Protein AF-A0A0L6UN71-F1 (afdb_monomer_lite)

Secondary structure (DSSP, 8-state):
-------HHHHHHHHHHHHHHHHHHHHHHHHHHHHHHHHHHHHHS-------HHHHHHHHHHHHHHHHHHHHHTTSTTPPPHHHHHHT--GGGGG-TTTTTS-HHHHH--

Foldseek 3Di:
DDDDDDDDPVVVVVVVVVVVVVVVVVVVVVVVVVVVVVVVVVVPPPPPQDDDPLLVVLVVVVLVVLVVVLVVCVVDPPRDDSLVSQQVPLPCCVVRVSCNPPHSNNVVVD

Radius of gyration: 33.36 Å; chains: 1; bounding box: 62×24×106 Å

Organism: NCBI:txid27349

pLDDT: mean 77.05, std 12.25, range [36.59, 91.62]

Sequence (110 aa):
MSPGGLTSGSTKKVKQFAEKAEVARLKAATKAAKGLVKAAETATVETRFLWTEAASLELLGFFKILKEECNKLAKNPGFVAFSKFFVQNHERNKAFPLQEKIENDTLLRQ

Structure (mmCIF, N/CA/C/O backbone):
data_AF-A0A0L6UN71-F1
#
_entry.id   AF-A0A0L6UN71-F1
#
loop_
_atom_site.group_PDB
_atom_site.id
_atom_site.type_symbol
_atom_site.label_atom_id
_atom_site.label_alt_id
_atom_site.label_comp_id
_atom_site.label_asym_id
_atom_site.label_entity_id
_atom_site.label_seq_id
_atom_site.pdbx_PDB_ins_code
_atom_site.Cartn_x
_atom_site.Cartn_y
_atom_site.Cartn_z
_atom_site.occupancy
_atom_site.B_iso_or_equiv
_atom_site.auth_seq_id
_atom_site.auth_comp_id
_atom_site.auth_asym_id
_atom_site.auth_atom_id
_atom_site.pdbx_PDB_model_num
ATOM 1 N N . MET A 1 1 ? 37.584 -7.429 -83.335 1.00 36.59 1 MET A N 1
ATOM 2 C CA . MET A 1 1 ? 37.428 -6.516 -82.182 1.00 36.59 1 MET A CA 1
ATOM 3 C C . MET A 1 1 ? 36.371 -7.108 -81.260 1.00 36.59 1 MET A C 1
ATOM 5 O O . MET A 1 1 ? 35.231 -7.225 -81.684 1.00 36.59 1 MET A O 1
ATOM 9 N N . SER A 1 2 ? 36.765 -7.566 -80.067 1.00 53.88 2 SER A N 1
ATOM 10 C CA . SER A 1 2 ? 35.839 -7.898 -78.961 1.00 53.88 2 SER A CA 1
ATOM 11 C C . SER A 1 2 ? 35.450 -6.607 -78.215 1.00 53.88 2 SER A C 1
ATOM 13 O O . SER A 1 2 ? 36.145 -5.603 -78.392 1.00 53.88 2 SER A O 1
ATOM 15 N N . PRO A 1 3 ? 34.369 -6.590 -77.409 1.00 50.16 3 PRO A N 1
ATOM 16 C CA . PRO A 1 3 ? 34.364 -7.226 -76.078 1.00 50.16 3 PRO A CA 1
ATOM 17 C C . PRO A 1 3 ? 33.075 -8.050 -75.837 1.00 50.16 3 PRO A C 1
ATOM 19 O O . PRO A 1 3 ? 31.996 -7.664 -76.257 1.00 50.16 3 PRO A O 1
ATOM 22 N N . GLY A 1 4 ? 33.077 -9.233 -75.220 1.00 43.16 4 GLY A N 1
ATOM 23 C CA . GLY A 1 4 ? 33.879 -9.675 -74.077 1.00 43.16 4 GLY A CA 1
ATOM 24 C C . GLY A 1 4 ? 33.082 -9.469 -72.782 1.00 43.16 4 GLY A C 1
ATOM 25 O O . GLY A 1 4 ? 33.280 -8.475 -72.095 1.00 43.16 4 GLY A O 1
ATOM 26 N N . GLY A 1 5 ? 32.136 -10.371 -72.491 1.00 50.16 5 GLY A N 1
ATOM 27 C CA . GLY A 1 5 ? 31.199 -10.279 -71.367 1.00 50.16 5 GLY A CA 1
ATOM 28 C C . GLY A 1 5 ? 31.864 -10.239 -69.984 1.00 50.16 5 GLY A C 1
ATOM 29 O O . GLY A 1 5 ? 32.617 -11.134 -69.614 1.00 50.16 5 GLY A O 1
ATOM 30 N N . LEU A 1 6 ? 31.517 -9.221 -69.194 1.00 53.56 6 LEU A N 1
ATOM 31 C CA . LEU A 1 6 ? 31.967 -8.997 -67.815 1.00 53.56 6 LEU A CA 1
ATOM 32 C C . LEU A 1 6 ? 30.783 -8.518 -66.953 1.00 53.56 6 LEU A C 1
ATOM 34 O O . LEU A 1 6 ? 30.723 -7.352 -66.590 1.00 53.56 6 LEU A O 1
ATOM 38 N N . THR A 1 7 ? 29.798 -9.366 -66.625 1.00 52.72 7 THR A N 1
ATOM 39 C CA . THR A 1 7 ? 28.695 -8.920 -65.726 1.00 52.72 7 THR A CA 1
ATOM 40 C C . THR A 1 7 ? 28.121 -9.962 -64.751 1.00 52.72 7 THR A C 1
ATOM 42 O O . THR A 1 7 ? 27.393 -9.590 -63.831 1.00 52.72 7 THR A O 1
ATOM 45 N N . SER A 1 8 ? 28.463 -11.253 -64.844 1.00 54.94 8 SER A N 1
ATOM 46 C CA . SER A 1 8 ? 27.809 -12.307 -64.032 1.00 54.94 8 SER A CA 1
ATOM 47 C C . SER A 1 8 ? 28.354 -12.455 -62.596 1.00 54.94 8 SER A C 1
ATOM 49 O O . SER A 1 8 ? 27.601 -12.704 -61.654 1.00 54.94 8 SER A O 1
ATOM 51 N N . GLY A 1 9 ? 29.664 -12.275 -62.385 1.00 54.16 9 GLY A N 1
ATOM 52 C CA . GLY A 1 9 ? 30.290 -12.458 -61.064 1.00 54.16 9 GLY A CA 1
ATOM 53 C C . GLY A 1 9 ? 30.042 -11.305 -60.081 1.00 54.16 9 GLY A C 1
ATOM 54 O O . GLY A 1 9 ? 29.866 -11.534 -58.884 1.00 54.16 9 GLY A O 1
ATOM 55 N N . SER A 1 10 ? 29.992 -10.068 -60.581 1.00 57.72 10 SER A N 1
ATOM 56 C CA . SER A 1 10 ? 29.812 -8.858 -59.764 1.00 57.72 10 SER A CA 1
ATOM 57 C C . SER A 1 10 ? 28.368 -8.680 -59.289 1.00 57.72 10 SER A C 1
ATOM 59 O O . SER A 1 10 ? 28.135 -8.301 -58.145 1.00 57.72 10 SER A O 1
ATOM 61 N N . THR A 1 11 ? 27.386 -9.035 -60.120 1.00 58.31 11 THR A N 1
ATOM 62 C CA . THR A 1 11 ? 25.952 -8.927 -59.794 1.00 58.31 11 THR A CA 1
ATOM 63 C C . THR A 1 11 ? 25.521 -9.892 -58.686 1.00 58.31 11 THR A C 1
ATOM 65 O O . THR A 1 11 ? 24.752 -9.510 -57.804 1.00 58.31 11 THR A O 1
ATOM 68 N N . LYS A 1 12 ? 26.070 -11.115 -58.657 1.00 67.94 12 LYS A N 1
ATOM 69 C CA . LYS A 1 12 ? 25.815 -12.100 -57.585 1.00 67.94 12 LYS A CA 1
ATOM 70 C C . LYS A 1 12 ? 26.335 -11.637 -56.222 1.00 67.94 12 LYS A C 1
ATOM 72 O O . LYS A 1 12 ? 25.642 -11.785 -55.219 1.00 67.94 12 LYS A O 1
ATOM 77 N N . LYS A 1 13 ? 27.530 -11.039 -56.187 1.00 71.81 13 LYS A N 1
ATOM 78 C CA . LYS A 1 13 ? 28.125 -10.507 -54.951 1.00 71.81 13 LYS A CA 1
ATOM 79 C C . LYS A 1 13 ? 27.323 -9.323 -54.412 1.00 71.81 13 LYS A C 1
ATOM 81 O O . LYS A 1 13 ? 27.022 -9.294 -53.225 1.00 71.81 13 LYS A O 1
ATOM 86 N N . VAL A 1 14 ? 26.916 -8.394 -55.281 1.00 73.19 14 VAL A N 1
ATOM 87 C CA . VAL A 1 14 ? 26.092 -7.235 -54.892 1.00 73.19 14 VAL A CA 1
ATOM 88 C C . VAL A 1 14 ? 24.746 -7.671 -54.302 1.00 73.19 14 VAL A C 1
ATOM 90 O O . VAL A 1 14 ? 24.362 -7.164 -53.251 1.00 73.19 14 VAL A O 1
ATOM 93 N N . LYS A 1 15 ? 24.071 -8.665 -54.899 1.00 75.25 15 LYS A N 1
ATOM 94 C CA . LYS A 1 15 ? 22.833 -9.240 -54.337 1.00 75.25 15 LYS A CA 1
ATOM 95 C C . LYS A 1 15 ? 23.035 -9.818 -52.936 1.00 75.25 15 LYS A C 1
ATOM 97 O O . LYS A 1 15 ? 22.262 -9.520 -52.033 1.00 75.25 15 LYS A O 1
ATOM 102 N N . GLN A 1 16 ? 24.109 -10.578 -52.735 1.00 81.38 16 GLN A N 1
ATOM 103 C CA . GLN A 1 16 ? 24.412 -11.181 -51.438 1.00 81.38 16 GLN A CA 1
ATOM 104 C C . GLN A 1 16 ? 24.710 -10.130 -50.353 1.00 81.38 16 GLN A C 1
ATOM 106 O O . GLN A 1 16 ? 24.349 -10.318 -49.191 1.00 81.38 16 GLN A O 1
ATOM 111 N N . PHE A 1 17 ? 25.369 -9.022 -50.707 1.00 80.56 17 PHE A N 1
ATOM 112 C CA . PHE A 1 17 ? 25.591 -7.916 -49.772 1.00 80.56 17 PHE A CA 1
ATOM 113 C C . PHE A 1 17 ? 24.292 -7.179 -49.433 1.00 80.56 17 PHE A C 1
ATOM 115 O O . PHE A 1 17 ? 24.081 -6.854 -48.266 1.00 80.56 17 PHE A O 1
ATOM 122 N N . ALA A 1 18 ? 23.408 -6.978 -50.413 1.00 79.88 18 ALA A N 1
ATOM 123 C CA . ALA A 1 18 ? 22.100 -6.366 -50.192 1.00 79.88 18 ALA A CA 1
ATOM 124 C C . ALA A 1 18 ? 21.211 -7.217 -49.267 1.00 79.88 18 ALA A C 1
ATOM 126 O O . ALA A 1 18 ? 20.642 -6.692 -48.314 1.00 79.88 18 ALA A O 1
ATOM 127 N N . GLU A 1 19 ? 21.160 -8.536 -49.470 1.00 83.25 19 GLU A N 1
ATOM 128 C CA . GLU A 1 19 ? 20.412 -9.453 -48.596 1.00 83.25 19 GLU A CA 1
ATOM 129 C C . GLU A 1 19 ? 20.951 -9.447 -47.159 1.00 83.25 19 GLU A C 1
ATOM 131 O O . GLU A 1 19 ? 20.184 -9.372 -46.199 1.00 83.25 19 GLU A O 1
ATOM 136 N N . LYS A 1 20 ? 22.279 -9.459 -46.988 1.00 85.81 20 LYS A N 1
ATOM 137 C CA . LYS A 1 20 ? 22.903 -9.366 -45.658 1.00 85.81 20 LYS A CA 1
ATOM 138 C C . LYS A 1 20 ? 22.601 -8.037 -44.968 1.00 85.81 20 LYS A C 1
ATOM 140 O O . LYS A 1 20 ? 22.378 -8.026 -43.757 1.00 85.81 20 LYS A O 1
ATOM 145 N N . ALA A 1 21 ? 22.592 -6.936 -45.718 1.00 86.19 21 ALA A N 1
ATOM 146 C CA . ALA A 1 21 ? 22.251 -5.619 -45.191 1.00 86.19 21 ALA A CA 1
ATOM 147 C C . ALA A 1 21 ? 20.787 -5.562 -44.732 1.00 86.19 21 ALA A C 1
ATOM 149 O O . ALA A 1 21 ? 20.511 -5.046 -43.648 1.00 86.19 21 ALA A O 1
ATOM 150 N N . GLU A 1 22 ? 19.869 -6.160 -45.491 1.00 83.31 22 GLU A N 1
ATOM 151 C CA . GLU A 1 22 ? 18.453 -6.196 -45.122 1.00 83.31 22 GLU A CA 1
ATOM 152 C C . GLU A 1 22 ? 18.201 -7.077 -43.893 1.00 83.31 22 GLU A C 1
ATOM 154 O O . GLU A 1 22 ? 17.531 -6.659 -42.948 1.00 83.31 22 GLU A O 1
ATOM 159 N N . VAL A 1 23 ? 18.837 -8.250 -43.823 1.00 87.81 23 VAL A N 1
ATOM 160 C CA . VAL A 1 23 ? 18.793 -9.110 -42.628 1.00 87.81 23 VAL A CA 1
ATOM 161 C C . VAL A 1 23 ? 19.337 -8.376 -41.398 1.00 87.81 23 VAL A C 1
ATOM 163 O O . VAL A 1 23 ? 18.760 -8.472 -40.310 1.00 87.81 23 VAL A O 1
ATOM 166 N N . ALA A 1 24 ? 20.422 -7.612 -41.548 1.00 88.50 24 ALA A N 1
ATOM 167 C CA . ALA A 1 24 ? 20.968 -6.804 -40.461 1.00 88.50 24 ALA A CA 1
ATOM 168 C C . ALA A 1 24 ? 19.990 -5.701 -40.021 1.00 88.50 24 ALA A C 1
ATOM 170 O O . ALA A 1 24 ? 19.806 -5.497 -38.817 1.00 88.50 24 ALA A O 1
ATOM 171 N N . ARG A 1 25 ? 19.318 -5.043 -40.973 1.00 86.62 25 ARG A N 1
ATOM 172 C CA . ARG A 1 25 ? 18.291 -4.027 -40.704 1.00 86.62 25 ARG A CA 1
ATOM 173 C C . ARG A 1 25 ? 17.098 -4.604 -39.952 1.00 86.62 25 ARG A C 1
ATOM 175 O O . ARG A 1 25 ? 16.710 -4.050 -38.925 1.00 86.62 25 ARG A O 1
ATOM 182 N N . LEU A 1 26 ? 16.559 -5.732 -40.412 1.00 88.50 26 LEU A N 1
ATOM 183 C CA . LEU A 1 26 ? 15.442 -6.415 -39.758 1.00 88.50 26 LEU A CA 1
ATOM 184 C C . LEU A 1 26 ? 15.817 -6.842 -38.338 1.00 88.50 26 LEU A C 1
ATOM 186 O O . LEU A 1 26 ? 15.075 -6.575 -37.396 1.00 88.50 26 LEU A O 1
ATOM 190 N N . LYS A 1 27 ? 17.013 -7.411 -38.148 1.00 90.50 27 LYS A N 1
ATOM 191 C CA . LYS A 1 27 ? 17.504 -7.802 -36.819 1.00 90.50 27 LYS A CA 1
ATOM 192 C C . LYS A 1 27 ? 17.655 -6.602 -35.882 1.00 90.50 27 LYS A C 1
ATOM 194 O O . LYS A 1 27 ? 17.299 -6.701 -34.705 1.00 90.50 27 LYS A O 1
ATOM 199 N N . ALA A 1 28 ? 18.161 -5.477 -36.386 1.00 88.06 28 ALA A N 1
ATOM 200 C CA . ALA A 1 28 ? 18.266 -4.241 -35.617 1.00 88.06 28 ALA A CA 1
ATOM 201 C C . ALA A 1 28 ? 16.880 -3.701 -35.232 1.00 88.06 28 ALA A C 1
ATOM 203 O O . ALA A 1 28 ? 16.657 -3.379 -34.064 1.00 88.06 28 ALA A O 1
ATOM 204 N N . ALA A 1 29 ? 15.932 -3.694 -36.173 1.00 86.12 29 ALA A N 1
ATOM 205 C CA . ALA A 1 29 ? 14.557 -3.268 -35.933 1.00 86.12 29 ALA A CA 1
ATOM 206 C C . ALA A 1 29 ? 13.848 -4.162 -34.901 1.00 86.12 29 ALA A C 1
ATOM 208 O O . ALA A 1 29 ? 13.249 -3.656 -33.954 1.00 86.12 29 ALA A O 1
ATOM 209 N N . THR A 1 30 ? 13.983 -5.489 -35.001 1.00 89.56 30 THR A N 1
ATOM 210 C CA . THR A 1 30 ? 13.425 -6.425 -34.011 1.00 89.56 30 THR A CA 1
ATOM 211 C C . THR A 1 30 ? 14.052 -6.235 -32.631 1.00 89.56 30 THR A C 1
ATOM 213 O O . THR A 1 30 ? 13.347 -6.297 -31.625 1.00 89.56 30 THR A O 1
ATOM 216 N N . LYS A 1 31 ? 15.367 -5.992 -32.550 1.00 91.62 31 LYS A N 1
ATOM 217 C CA . LYS A 1 31 ? 16.042 -5.727 -31.270 1.00 91.62 31 LYS A CA 1
ATOM 218 C C . LYS A 1 31 ? 15.547 -4.425 -30.640 1.00 91.62 31 LYS A C 1
ATOM 220 O O . LYS A 1 31 ? 15.306 -4.406 -29.437 1.00 91.62 31 LYS A O 1
ATOM 225 N N . ALA A 1 32 ? 15.368 -3.376 -31.441 1.00 86.38 32 ALA A N 1
ATOM 226 C CA . ALA A 1 32 ? 14.821 -2.105 -30.978 1.00 86.38 32 ALA A CA 1
ATOM 227 C C . ALA A 1 32 ? 13.378 -2.269 -30.473 1.00 86.38 32 ALA A C 1
ATOM 229 O O . ALA A 1 32 ? 13.080 -1.861 -29.355 1.00 86.38 32 ALA A O 1
ATOM 230 N N . ALA A 1 33 ? 12.520 -2.961 -31.229 1.00 85.06 33 ALA A N 1
ATOM 231 C CA . ALA A 1 33 ? 11.141 -3.237 -30.827 1.00 85.06 33 ALA A CA 1
ATOM 232 C C . ALA A 1 33 ? 11.067 -4.041 -29.516 1.00 85.06 33 ALA A C 1
ATOM 234 O O . ALA A 1 33 ? 10.349 -3.658 -28.597 1.00 85.06 33 ALA A O 1
ATOM 235 N N . LYS A 1 34 ? 11.872 -5.104 -29.377 1.00 87.69 34 LYS A N 1
ATOM 236 C CA . LYS A 1 34 ? 11.968 -5.870 -28.120 1.00 87.69 34 LYS A CA 1
ATOM 237 C C . LYS A 1 34 ? 12.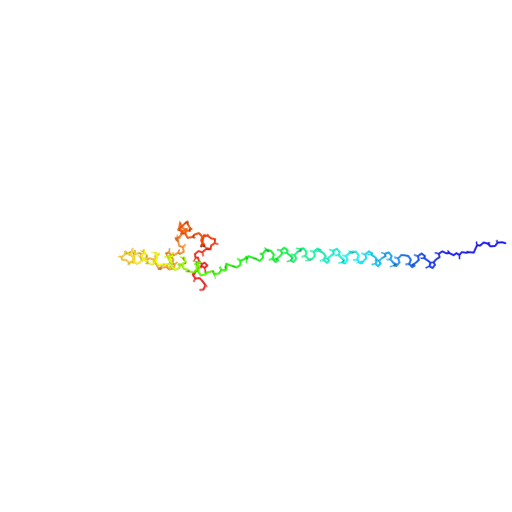493 -5.027 -26.957 1.00 87.69 34 LYS A C 1
ATOM 239 O O . LYS A 1 34 ? 12.049 -5.213 -25.831 1.00 87.69 34 LYS A O 1
ATOM 244 N N . GLY A 1 35 ? 13.427 -4.114 -27.223 1.00 86.50 35 GLY A N 1
ATOM 245 C CA . GLY A 1 35 ? 13.930 -3.169 -26.228 1.00 86.50 35 GLY A CA 1
ATOM 246 C C . GLY A 1 35 ? 12.833 -2.240 -25.709 1.00 86.50 35 GLY A C 1
ATOM 247 O O . GLY A 1 35 ? 12.720 -2.065 -24.502 1.00 86.50 35 GLY A O 1
ATOM 248 N N . LEU A 1 36 ? 11.991 -1.715 -26.603 1.00 82.62 36 LEU A N 1
ATOM 249 C CA . LEU A 1 36 ? 10.856 -0.862 -26.241 1.00 82.62 36 LEU A CA 1
ATOM 250 C C . LEU A 1 36 ? 9.783 -1.623 -25.456 1.00 82.62 36 LEU A C 1
ATOM 252 O O . LEU A 1 36 ? 9.303 -1.108 -24.454 1.00 82.62 36 LEU A O 1
ATOM 256 N N . VAL A 1 37 ? 9.457 -2.858 -25.857 1.00 79.50 37 VAL A N 1
ATOM 257 C CA . VAL A 1 37 ? 8.508 -3.711 -25.117 1.00 79.50 37 VAL A CA 1
ATOM 258 C C . VAL A 1 37 ? 9.036 -4.017 -23.720 1.00 79.50 37 VAL A C 1
ATOM 260 O O . VAL A 1 37 ? 8.327 -3.801 -22.749 1.00 79.50 37 VAL A O 1
ATOM 263 N N . LYS A 1 38 ? 10.307 -4.412 -23.590 1.00 77.31 38 LYS A N 1
ATOM 264 C CA . LYS A 1 38 ? 10.911 -4.679 -22.281 1.00 77.31 38 LYS A CA 1
ATOM 265 C C . LYS A 1 38 ? 10.978 -3.425 -21.403 1.00 77.31 38 LYS A C 1
ATOM 267 O O . LYS A 1 38 ? 10.757 -3.522 -20.204 1.00 77.31 38 LYS A O 1
ATOM 272 N N . ALA A 1 39 ? 11.278 -2.263 -21.989 1.00 74.31 39 ALA A N 1
ATOM 273 C CA . ALA A 1 39 ? 11.286 -0.988 -21.275 1.00 74.31 39 ALA A CA 1
ATOM 274 C C . 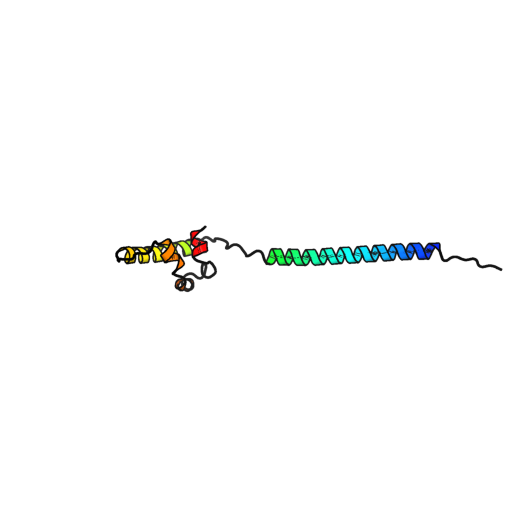ALA A 1 39 ? 9.879 -0.615 -20.781 1.00 74.31 39 ALA A C 1
ATOM 276 O O . ALA A 1 39 ? 9.725 -0.206 -19.630 1.00 74.31 39 ALA A O 1
ATOM 277 N N . ALA A 1 40 ? 8.861 -0.819 -21.622 1.00 72.81 40 ALA A N 1
ATOM 278 C CA . ALA A 1 40 ? 7.462 -0.648 -21.253 1.00 72.81 40 ALA A CA 1
ATOM 279 C C . ALA A 1 40 ? 7.058 -1.633 -20.147 1.00 72.81 40 ALA A C 1
ATOM 281 O O . ALA A 1 40 ? 6.521 -1.206 -19.136 1.00 72.81 40 ALA A O 1
ATOM 282 N N . GLU A 1 41 ? 7.399 -2.917 -20.260 1.00 69.06 41 GLU A N 1
ATOM 283 C CA . GLU A 1 41 ? 7.150 -3.930 -19.224 1.00 69.06 41 GLU A CA 1
ATOM 284 C C . GLU A 1 41 ? 7.815 -3.559 -17.892 1.00 69.06 41 GLU A C 1
ATOM 286 O O . GLU A 1 41 ? 7.161 -3.616 -16.856 1.00 69.06 41 GLU A O 1
ATOM 291 N N . THR A 1 42 ? 9.071 -3.095 -17.895 1.00 63.88 42 THR A N 1
ATOM 292 C CA . THR A 1 42 ? 9.731 -2.608 -16.669 1.00 63.88 42 THR A CA 1
ATOM 293 C C . THR A 1 42 ? 9.103 -1.337 -16.108 1.00 63.88 42 THR A C 1
ATOM 295 O O . THR A 1 42 ? 9.117 -1.154 -14.896 1.00 63.88 42 THR A O 1
ATOM 298 N N . ALA A 1 43 ? 8.533 -0.479 -16.957 1.00 60.84 43 ALA A N 1
ATOM 299 C CA . ALA A 1 43 ? 7.772 0.690 -16.521 1.00 60.84 43 ALA A CA 1
ATOM 300 C C . ALA A 1 43 ? 6.360 0.322 -16.021 1.00 60.84 43 ALA A C 1
ATOM 302 O O . ALA A 1 43 ? 5.757 1.100 -15.290 1.00 60.84 43 ALA A O 1
ATOM 303 N N . THR A 1 44 ? 5.852 -0.859 -16.395 1.00 56.41 44 THR A N 1
ATOM 304 C CA . THR A 1 44 ? 4.533 -1.387 -16.000 1.00 56.41 44 THR A CA 1
ATOM 305 C C . THR A 1 44 ? 4.622 -2.339 -14.805 1.00 56.41 44 THR A C 1
ATOM 307 O O . THR A 1 44 ? 3.595 -2.801 -14.318 1.00 56.41 44 THR A O 1
ATOM 310 N N . VAL A 1 45 ? 5.824 -2.640 -14.293 1.00 56.19 45 VAL A N 1
ATOM 311 C CA . VAL A 1 45 ? 5.952 -3.262 -12.971 1.00 56.19 45 VAL A CA 1
ATOM 312 C C . VAL A 1 45 ? 5.369 -2.268 -11.980 1.00 56.19 45 VAL A C 1
ATOM 314 O O . VAL A 1 45 ? 5.997 -1.249 -11.693 1.00 56.19 45 VAL A O 1
ATOM 317 N N . GLU A 1 46 ? 4.155 -2.563 -11.506 1.00 55.28 46 GLU A N 1
ATOM 318 C CA . GLU A 1 46 ? 3.498 -1.859 -10.413 1.00 55.28 46 GLU A CA 1
ATOM 319 C C . GLU A 1 46 ? 4.553 -1.583 -9.353 1.00 55.28 46 GLU A C 1
ATOM 321 O O . GLU A 1 46 ? 5.156 -2.502 -8.785 1.00 55.28 46 GLU A O 1
ATOM 326 N N . THR A 1 47 ? 4.857 -0.301 -9.177 1.00 59.09 47 THR A N 1
ATOM 327 C CA . THR A 1 47 ? 5.816 0.164 -8.190 1.00 59.09 47 THR A CA 1
ATOM 328 C C . THR A 1 47 ? 5.331 -0.348 -6.849 1.00 59.09 47 THR A C 1
ATOM 330 O O . THR A 1 47 ? 4.384 0.199 -6.283 1.00 59.09 47 THR A O 1
ATOM 333 N N . ARG A 1 48 ? 5.937 -1.443 -6.375 1.00 64.88 48 ARG A N 1
ATOM 334 C CA . ARG A 1 48 ? 5.670 -1.989 -5.047 1.00 64.88 48 ARG A CA 1
ATOM 335 C C . ARG A 1 48 ? 5.764 -0.830 -4.073 1.00 64.88 48 ARG A C 1
ATOM 337 O O . ARG A 1 48 ? 6.731 -0.068 -4.131 1.00 64.88 48 ARG A O 1
ATOM 344 N N . PHE A 1 49 ? 4.750 -0.684 -3.228 1.00 71.38 49 PHE A N 1
ATOM 345 C CA . PHE A 1 49 ? 4.730 0.389 -2.252 1.00 71.38 49 PHE A CA 1
ATOM 346 C C . PHE A 1 49 ? 6.004 0.311 -1.407 1.00 71.38 49 PHE A C 1
ATOM 348 O O . PHE A 1 49 ? 6.280 -0.708 -0.771 1.00 71.38 49 PHE A O 1
ATOM 355 N N . LEU A 1 50 ? 6.818 1.363 -1.460 1.00 77.88 50 LEU A N 1
ATOM 356 C CA . LEU A 1 50 ? 8.042 1.425 -0.682 1.00 77.88 50 LEU A CA 1
ATOM 357 C C . LEU A 1 50 ? 7.679 1.904 0.721 1.00 77.88 50 LEU A C 1
ATOM 359 O O . LEU A 1 50 ? 7.317 3.066 0.905 1.00 77.88 50 LEU A O 1
ATOM 363 N N . TRP A 1 51 ? 7.795 1.013 1.704 1.00 81.25 51 TRP A N 1
ATOM 364 C CA . TRP A 1 51 ? 7.598 1.357 3.108 1.00 81.25 51 TRP A CA 1
ATOM 365 C C . TRP A 1 51 ? 8.677 2.332 3.571 1.00 81.25 51 TRP A C 1
ATOM 367 O O . TRP A 1 51 ? 9.813 1.955 3.854 1.00 81.25 51 TRP A O 1
ATOM 377 N N . THR A 1 52 ? 8.310 3.607 3.639 1.00 85.88 52 THR A N 1
ATOM 378 C CA . THR A 1 52 ? 9.097 4.623 4.334 1.00 85.88 52 THR A CA 1
ATOM 379 C C . THR A 1 52 ? 8.758 4.597 5.820 1.00 85.88 52 THR A C 1
ATOM 381 O O . THR A 1 52 ? 7.677 4.161 6.217 1.00 85.88 52 THR A O 1
ATOM 384 N N . GLU A 1 53 ? 9.660 5.100 6.661 1.00 85.69 53 GLU A N 1
ATOM 385 C CA . GLU A 1 53 ? 9.391 5.252 8.095 1.00 85.69 53 GLU A CA 1
ATOM 386 C C . GLU A 1 53 ? 8.115 6.071 8.347 1.00 85.69 53 GLU A C 1
ATOM 388 O O . GLU A 1 53 ? 7.274 5.680 9.153 1.00 85.69 53 GLU A O 1
ATOM 393 N N . ALA A 1 54 ? 7.924 7.153 7.585 1.00 86.00 54 ALA A N 1
ATOM 394 C CA . ALA A 1 54 ? 6.723 7.977 7.645 1.00 86.00 54 ALA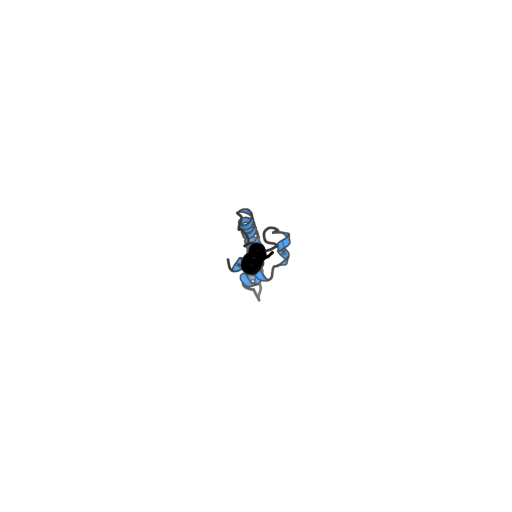 A CA 1
ATOM 395 C C . ALA A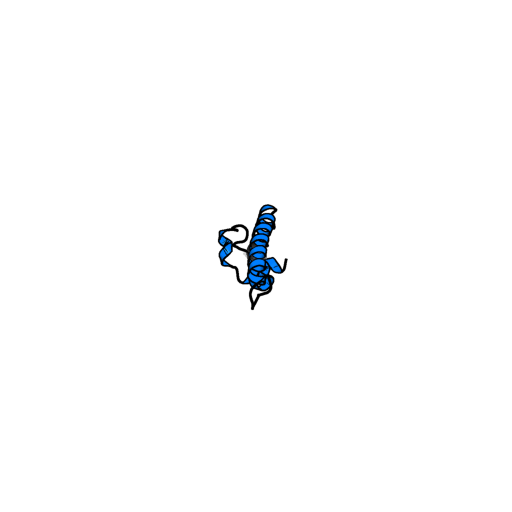 1 54 ? 5.452 7.176 7.318 1.00 86.00 54 ALA A C 1
ATOM 397 O O . ALA A 1 54 ? 4.487 7.243 8.074 1.00 86.00 54 ALA A O 1
ATOM 398 N N . ALA A 1 55 ? 5.465 6.366 6.253 1.00 83.94 55 ALA A N 1
ATOM 399 C CA . ALA A 1 55 ? 4.326 5.522 5.893 1.00 83.94 55 ALA A CA 1
ATOM 400 C C . ALA A 1 55 ? 4.011 4.479 6.979 1.00 83.94 55 ALA A C 1
ATOM 402 O O . ALA A 1 55 ? 2.845 4.250 7.299 1.00 83.94 55 ALA A O 1
ATOM 403 N N . SER A 1 56 ? 5.039 3.889 7.591 1.00 86.81 56 SER A N 1
ATOM 404 C CA . SER A 1 56 ? 4.880 2.935 8.696 1.00 86.81 56 SER A CA 1
ATOM 405 C C . SER A 1 56 ? 4.309 3.590 9.960 1.00 86.81 56 SER A C 1
ATOM 407 O O . SER A 1 56 ? 3.447 3.012 10.625 1.00 86.81 56 SER A O 1
ATOM 409 N N . LEU A 1 57 ? 4.751 4.805 10.299 1.00 90.12 57 LEU A N 1
ATOM 410 C CA . LEU A 1 57 ? 4.214 5.573 11.430 1.00 90.12 57 LEU A CA 1
ATOM 411 C C . LEU A 1 57 ? 2.762 5.985 11.193 1.00 90.12 57 LEU A C 1
ATOM 413 O O . LEU A 1 57 ? 1.928 5.898 12.099 1.00 90.12 57 LEU A O 1
ATOM 417 N N . GLU A 1 58 ? 2.454 6.388 9.966 1.00 88.56 58 GLU A N 1
ATOM 418 C CA . GLU A 1 58 ? 1.101 6.707 9.546 1.00 88.56 58 GLU A CA 1
ATOM 419 C C . GLU A 1 58 ? 0.192 5.471 9.658 1.00 88.56 58 GLU A C 1
ATOM 421 O O . GLU A 1 58 ? -0.929 5.569 10.165 1.00 88.56 58 GLU A O 1
ATOM 426 N N . LEU A 1 59 ? 0.691 4.287 9.272 1.00 87.88 59 LEU A N 1
ATOM 427 C CA . LEU A 1 59 ? -0.049 3.024 9.381 1.00 87.88 59 LEU A CA 1
ATOM 428 C C . LEU A 1 59 ? -0.334 2.684 10.839 1.00 87.88 59 LEU A C 1
ATOM 430 O O . LEU A 1 59 ? -1.452 2.302 11.191 1.00 87.88 59 LEU A O 1
ATOM 434 N N . LEU A 1 60 ? 0.659 2.866 11.708 1.00 89.06 60 LEU A N 1
ATOM 435 C CA . LEU A 1 60 ? 0.499 2.647 13.139 1.00 89.06 60 LEU A CA 1
ATOM 436 C C . LEU A 1 60 ? -0.572 3.571 13.736 1.00 89.06 60 LEU A C 1
ATOM 438 O O . LEU A 1 60 ? -1.373 3.125 14.563 1.00 89.06 60 LEU A O 1
ATOM 442 N N . GLY A 1 61 ? -0.597 4.842 13.328 1.00 87.62 61 GLY A N 1
ATOM 443 C CA . GLY A 1 61 ? -1.630 5.798 13.728 1.00 87.62 61 GLY A CA 1
ATOM 444 C C . GLY A 1 61 ? -3.021 5.347 13.287 1.00 87.62 61 GLY A C 1
ATOM 445 O O . GLY A 1 61 ? -3.939 5.271 14.108 1.00 87.62 61 GLY A O 1
ATOM 446 N N . PHE A 1 62 ? -3.154 4.958 12.021 1.00 86.25 62 PHE A N 1
ATOM 447 C CA . PHE A 1 62 ? -4.410 4.470 11.461 1.00 86.25 62 PHE A CA 1
ATOM 448 C C . PHE A 1 62 ? -4.936 3.224 12.191 1.00 86.25 62 PHE A C 1
ATOM 450 O O . PHE A 1 62 ? -6.085 3.197 12.645 1.00 86.25 62 PHE A O 1
ATOM 457 N N . PHE A 1 63 ? -4.072 2.225 12.401 1.00 87.56 63 PHE A N 1
ATOM 458 C CA . PHE A 1 63 ? -4.412 1.001 13.129 1.00 87.56 63 PHE A CA 1
ATOM 459 C C . PHE A 1 63 ? -4.860 1.274 14.564 1.00 87.56 63 PHE A C 1
ATOM 461 O O . PHE A 1 63 ? -5.825 0.662 15.027 1.00 87.56 63 PHE A O 1
ATOM 468 N N . LYS A 1 64 ? -4.181 2.178 15.280 1.00 89.81 64 LYS A N 1
ATOM 469 C CA . LYS A 1 64 ? -4.539 2.522 16.665 1.00 89.81 64 LYS A CA 1
ATOM 470 C C . LYS A 1 64 ? -5.950 3.087 16.747 1.00 89.81 64 LYS A C 1
ATOM 472 O O . LYS A 1 64 ? -6.748 2.593 17.541 1.00 89.81 64 LYS A O 1
ATOM 477 N N . ILE A 1 65 ? -6.274 4.051 15.890 1.00 88.69 65 ILE A N 1
ATOM 478 C CA . ILE A 1 65 ? -7.591 4.691 15.895 1.00 88.69 65 ILE A CA 1
ATOM 479 C C . ILE A 1 65 ? -8.691 3.671 15.575 1.00 88.69 65 ILE A C 1
ATOM 481 O O . ILE A 1 65 ? -9.683 3.580 16.301 1.00 88.69 65 ILE A O 1
ATOM 485 N N . LEU A 1 66 ? -8.507 2.855 14.532 1.00 88.12 66 LEU A N 1
ATOM 486 C CA . LEU A 1 66 ? -9.494 1.833 14.177 1.00 88.12 66 LEU A CA 1
ATOM 487 C C . LEU A 1 66 ? -9.647 0.775 15.268 1.00 88.12 66 LEU A C 1
ATOM 489 O O . LEU A 1 66 ? -10.754 0.297 15.513 1.00 88.12 66 LEU A O 1
ATOM 493 N N . LYS A 1 67 ? -8.561 0.412 15.954 1.00 88.69 67 LYS A N 1
ATOM 494 C CA . LYS A 1 67 ? -8.614 -0.548 17.057 1.00 88.69 67 LYS A CA 1
ATOM 495 C C . LYS A 1 67 ? -9.377 0.015 18.251 1.00 88.69 67 LYS A C 1
ATOM 497 O O . LYS A 1 67 ? -10.170 -0.705 18.851 1.00 88.69 67 LYS A O 1
ATOM 502 N N . GLU A 1 68 ? -9.185 1.288 18.583 1.00 90.12 68 GLU A N 1
ATOM 503 C CA . GLU A 1 68 ? -9.952 1.949 19.641 1.00 90.12 68 GLU A CA 1
ATOM 504 C C . GLU A 1 68 ? -11.450 2.004 19.324 1.00 90.12 68 GLU A C 1
ATOM 506 O O . GLU A 1 68 ? -12.277 1.727 20.195 1.00 90.12 68 GLU A O 1
ATOM 511 N N . GLU A 1 69 ? -11.815 2.312 18.081 1.00 88.06 69 GLU A N 1
ATOM 512 C CA . GLU A 1 69 ? -13.211 2.320 17.629 1.00 88.06 69 GLU A CA 1
ATOM 513 C C . GLU A 1 69 ? -13.824 0.925 17.644 1.00 88.06 69 GLU A C 1
ATOM 515 O O . GLU A 1 69 ? -14.906 0.723 18.200 1.00 88.06 69 GLU A O 1
ATOM 520 N N . CYS A 1 70 ? -13.096 -0.056 17.118 1.00 87.75 70 CYS A N 1
ATOM 521 C CA . CYS A 1 70 ? -13.502 -1.451 17.138 1.00 87.75 70 CYS A CA 1
ATOM 522 C C . CYS A 1 70 ? -13.712 -1.943 18.580 1.00 87.75 70 CYS A C 1
ATOM 524 O O . CYS A 1 70 ? -14.737 -2.548 18.877 1.00 87.75 70 CYS A O 1
ATOM 526 N N . ASN A 1 71 ? -12.821 -1.595 19.514 1.00 87.81 71 ASN A N 1
ATOM 527 C CA . ASN A 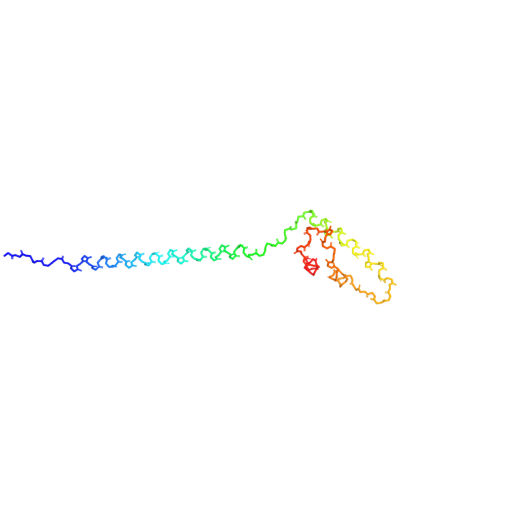1 71 ? -12.958 -1.947 20.931 1.00 87.81 71 ASN A CA 1
ATOM 528 C C . ASN A 1 71 ? -14.179 -1.299 21.603 1.00 87.81 71 ASN A C 1
ATOM 530 O O . ASN A 1 71 ? -14.782 -1.902 22.493 1.00 87.81 71 ASN A O 1
ATOM 534 N N . LYS A 1 72 ? -14.561 -0.079 21.203 1.00 86.94 72 LYS A N 1
ATOM 535 C CA . LYS A 1 72 ? -15.806 0.551 21.680 1.00 86.94 72 LYS A CA 1
ATOM 536 C C . LYS A 1 72 ? -17.027 -0.224 21.181 1.00 86.94 72 LYS A C 1
ATOM 538 O O . LYS A 1 72 ? -17.946 -0.468 21.958 1.00 86.94 72 LYS A O 1
ATOM 543 N N . LEU A 1 73 ? -17.000 -0.658 19.920 1.00 84.38 73 LEU A N 1
ATOM 544 C CA . LEU A 1 73 ? -18.067 -1.438 19.286 1.00 84.38 73 LEU A CA 1
ATOM 545 C C . LEU A 1 73 ? -18.107 -2.904 19.741 1.00 84.38 73 LEU A C 1
ATOM 547 O O . LEU A 1 73 ? -19.165 -3.522 19.677 1.00 84.38 73 LEU A O 1
ATOM 551 N N . ALA A 1 74 ? -17.004 -3.448 20.261 1.00 82.50 74 ALA A N 1
ATOM 552 C CA . ALA A 1 74 ? -16.926 -4.804 20.817 1.00 82.50 74 ALA A CA 1
ATOM 553 C C . ALA A 1 74 ? -17.862 -5.049 22.001 1.00 82.50 74 ALA A C 1
ATOM 555 O O . ALA A 1 74 ? -18.151 -6.193 22.339 1.00 82.50 74 ALA A O 1
ATOM 556 N N . LYS A 1 75 ? -18.363 -3.977 22.614 1.00 80.69 75 LYS A N 1
ATOM 557 C CA . LYS A 1 75 ? -19.343 -4.043 23.698 1.00 80.69 75 LYS A CA 1
ATOM 558 C C . LYS A 1 75 ? -20.780 -4.239 23.195 1.00 80.69 75 LYS A C 1
ATOM 560 O O . LYS A 1 75 ? -21.661 -4.494 24.011 1.00 80.69 75 LYS A O 1
ATOM 565 N N . ASN A 1 76 ? -21.019 -4.130 21.886 1.00 82.56 76 ASN A N 1
ATOM 566 C CA . ASN A 1 76 ? -22.348 -4.230 21.292 1.00 82.56 76 ASN A CA 1
ATOM 567 C C . ASN A 1 76 ? -22.641 -5.657 20.787 1.00 82.56 76 ASN A C 1
ATOM 569 O O . ASN A 1 76 ? -21.748 -6.321 20.249 1.00 82.56 76 ASN A O 1
ATOM 573 N N . PRO A 1 77 ? -23.899 -6.128 20.884 1.00 78.31 77 PRO A N 1
ATOM 574 C CA . PRO A 1 77 ? -24.328 -7.357 20.222 1.00 78.31 77 PRO A CA 1
ATOM 575 C C . PRO A 1 77 ? -24.111 -7.259 18.705 1.00 78.31 77 PRO A C 1
ATOM 577 O O . PRO A 1 77 ? -24.408 -6.230 18.102 1.00 78.31 77 PRO A O 1
ATOM 580 N N . GLY A 1 78 ? -23.606 -8.327 18.080 1.00 78.31 78 GLY A N 1
ATOM 581 C CA . GLY A 1 78 ? -23.294 -8.337 16.643 1.00 78.31 78 GLY A CA 1
ATOM 582 C C . GLY A 1 78 ? -21.902 -7.804 16.286 1.00 78.31 78 GLY A C 1
ATOM 583 O O . GLY A 1 78 ? -21.671 -7.430 15.137 1.00 78.31 78 GLY A O 1
ATOM 584 N N . PHE A 1 79 ? -20.976 -7.771 17.253 1.00 78.12 79 PHE A N 1
ATOM 585 C CA . PHE A 1 79 ? -19.591 -7.366 17.027 1.00 78.12 79 PHE A CA 1
ATOM 586 C C . PHE A 1 79 ? -18.940 -8.108 15.853 1.00 78.12 79 PHE A C 1
ATOM 588 O O . PHE A 1 79 ? -19.030 -9.329 15.713 1.00 78.12 79 PHE A O 1
ATOM 595 N N . VAL A 1 80 ? -18.233 -7.339 15.031 1.00 82.06 80 VAL A N 1
ATOM 596 C CA . VAL A 1 80 ? -17.502 -7.818 13.866 1.00 82.06 80 VAL A CA 1
ATOM 597 C C . VAL A 1 80 ? -16.015 -7.860 14.201 1.00 82.06 80 VAL A C 1
ATOM 599 O O . VAL A 1 80 ? -15.475 -6.898 14.739 1.00 82.06 80 VAL A O 1
ATOM 602 N N . ALA A 1 81 ? -15.341 -8.959 13.854 1.00 87.25 81 ALA A N 1
ATOM 603 C CA . ALA A 1 81 ? -13.900 -9.094 14.049 1.00 87.25 81 ALA A CA 1
ATOM 604 C C . ALA A 1 81 ? -13.127 -7.913 13.434 1.00 87.25 81 ALA A C 1
ATOM 60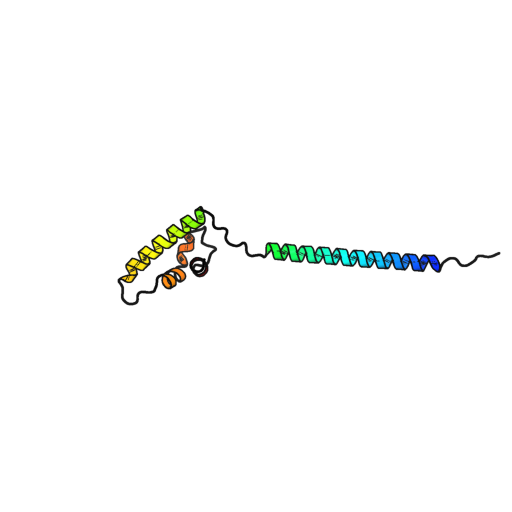6 O O . ALA A 1 81 ? -13.471 -7.428 12.354 1.00 87.25 81 ALA A O 1
ATOM 607 N N . PHE A 1 82 ? -12.047 -7.496 14.101 1.00 85.50 82 PHE A N 1
ATOM 608 C CA . PHE A 1 82 ? -11.263 -6.319 13.717 1.00 85.50 82 PHE A CA 1
ATOM 609 C C . PHE A 1 82 ? -10.815 -6.332 12.250 1.00 85.50 82 PHE A C 1
ATOM 611 O O . PHE A 1 82 ? -10.903 -5.308 11.590 1.00 85.50 82 PHE A O 1
ATOM 618 N N . SER A 1 83 ? -10.397 -7.480 11.711 1.00 85.25 83 SER A N 1
ATOM 619 C CA . SER A 1 83 ? -9.993 -7.604 10.303 1.00 85.25 83 SER A CA 1
ATOM 620 C C . SER A 1 83 ? -11.110 -7.195 9.340 1.00 85.25 83 SER A C 1
ATOM 622 O O . SER A 1 83 ? -10.896 -6.398 8.432 1.00 85.25 83 SER A O 1
ATOM 624 N N . LYS A 1 84 ? -12.331 -7.679 9.578 1.00 86.69 84 LYS A N 1
ATOM 625 C CA . LYS A 1 84 ? -13.501 -7.326 8.769 1.00 86.69 84 LYS A CA 1
ATOM 626 C C . LYS A 1 84 ? -13.917 -5.868 8.989 1.00 86.69 84 LYS A C 1
ATOM 628 O O . LYS A 1 84 ? -14.274 -5.202 8.024 1.00 86.69 84 LYS A O 1
ATOM 633 N N . PHE A 1 85 ? -13.807 -5.358 10.217 1.00 86.06 85 PHE A N 1
ATOM 634 C CA . PHE A 1 85 ? -14.026 -3.939 10.518 1.00 86.06 85 PHE A CA 1
ATOM 635 C C . PHE A 1 85 ? -13.025 -3.025 9.787 1.00 86.06 85 PHE A C 1
ATOM 637 O O . PHE A 1 85 ? -13.415 -1.996 9.247 1.00 86.06 85 PHE A O 1
ATOM 644 N N . PHE A 1 86 ? -11.750 -3.417 9.730 1.00 86.06 86 PHE A N 1
ATOM 645 C CA . PHE A 1 86 ? -10.669 -2.670 9.088 1.00 86.06 86 PHE A CA 1
ATOM 646 C C . PHE A 1 86 ? -10.846 -2.601 7.565 1.00 86.06 86 PHE A C 1
ATOM 648 O O . PHE A 1 86 ? -10.765 -1.520 6.984 1.00 86.06 86 PHE A O 1
ATOM 655 N N . VAL A 1 87 ? -11.164 -3.728 6.916 1.00 84.81 87 VAL A N 1
ATOM 656 C CA . VAL A 1 87 ? -11.399 -3.761 5.460 1.00 84.81 87 VAL A CA 1
ATOM 657 C C . VAL A 1 87 ? -12.582 -2.880 5.067 1.00 84.81 87 VAL A C 1
ATOM 659 O O . VAL A 1 87 ? -12.485 -2.167 4.085 1.00 84.81 87 VAL A O 1
ATOM 662 N N . GLN A 1 88 ? -13.663 -2.862 5.850 1.00 83.75 88 GLN A N 1
ATOM 663 C CA . GLN A 1 88 ? -14.867 -2.081 5.534 1.00 83.75 88 GLN A CA 1
ATOM 664 C C . GLN A 1 88 ? -14.686 -0.557 5.670 1.00 83.75 88 GLN A C 1
ATOM 666 O O . GLN A 1 88 ? -15.548 0.202 5.228 1.00 83.75 88 GLN A O 1
ATOM 671 N N . ASN A 1 89 ? -13.593 -0.089 6.279 1.00 77.56 89 ASN A N 1
ATOM 672 C CA . ASN A 1 89 ? -13.397 1.314 6.641 1.00 77.56 89 ASN A CA 1
ATOM 673 C C . ASN A 1 89 ? -12.487 2.048 5.633 1.00 77.56 89 ASN A C 1
ATOM 675 O O . ASN A 1 89 ? -11.355 2.421 5.942 1.00 77.56 89 ASN A O 1
ATOM 679 N N . HIS A 1 90 ? -12.989 2.237 4.406 1.00 68.19 90 HIS A N 1
ATOM 680 C CA . HIS A 1 90 ? -12.262 2.878 3.292 1.00 68.19 90 HIS A CA 1
ATOM 681 C C . HIS A 1 90 ? -12.264 4.420 3.337 1.00 68.19 90 HIS A C 1
ATOM 683 O O . HIS A 1 90 ? -11.430 5.077 2.720 1.00 68.19 90 HIS A O 1
ATOM 689 N N . GLU A 1 91 ? -13.197 5.020 4.082 1.00 65.06 91 GLU A N 1
ATOM 690 C CA . GLU A 1 91 ? -13.457 6.472 4.095 1.00 65.06 91 GLU A CA 1
ATOM 691 C C . GLU A 1 91 ? -12.321 7.302 4.728 1.00 65.06 91 GLU A C 1
ATOM 693 O O . GLU A 1 91 ? -12.242 8.517 4.534 1.00 65.06 91 GLU A O 1
ATOM 698 N N . ARG A 1 92 ? -11.412 6.668 5.483 1.00 64.12 92 ARG A N 1
ATOM 699 C CA . ARG A 1 92 ? -10.343 7.362 6.226 1.00 64.12 92 ARG A CA 1
ATOM 700 C C . ARG A 1 92 ? -9.045 7.568 5.462 1.00 64.12 92 ARG A C 1
ATOM 702 O O . ARG A 1 92 ? -8.160 8.241 5.988 1.00 64.12 92 ARG A O 1
ATOM 709 N N . ASN A 1 93 ? -8.975 7.122 4.210 1.00 60.28 93 ASN A N 1
ATOM 710 C CA . ASN A 1 93 ? -7.826 7.359 3.333 1.00 60.28 93 ASN A CA 1
ATOM 711 C C . ASN A 1 93 ? -7.470 8.854 3.197 1.00 60.28 93 ASN A C 1
ATOM 713 O O . ASN A 1 93 ? -6.307 9.192 3.016 1.00 60.28 93 ASN A O 1
ATOM 717 N N . LYS A 1 94 ? -8.430 9.771 3.397 1.00 63.28 94 LYS A N 1
ATOM 718 C CA . LYS A 1 94 ? -8.184 11.228 3.371 1.00 63.28 94 LYS A CA 1
ATOM 719 C C . LYS A 1 94 ? -7.329 11.751 4.531 1.00 63.28 94 LYS A C 1
ATOM 721 O O . LYS A 1 94 ? -6.684 12.783 4.383 1.00 63.28 94 LYS A O 1
ATOM 726 N N . ALA A 1 95 ? -7.354 11.085 5.688 1.00 72.00 95 ALA A N 1
ATOM 727 C CA . ALA A 1 95 ? -6.535 11.456 6.846 1.00 72.00 95 ALA A CA 1
ATOM 728 C C . ALA A 1 95 ? -5.130 10.833 6.789 1.00 72.00 95 ALA A C 1
ATOM 730 O O . ALA A 1 95 ? -4.253 11.237 7.551 1.00 72.00 95 ALA A O 1
ATOM 731 N N . PHE A 1 96 ? -4.936 9.868 5.886 1.00 77.25 96 PHE A N 1
ATOM 732 C CA . PHE A 1 96 ? -3.719 9.084 5.739 1.00 77.25 96 PHE A CA 1
ATOM 733 C C . PHE A 1 96 ? -3.282 9.059 4.262 1.00 77.25 96 PHE A C 1
ATOM 735 O O . PHE A 1 96 ? -3.429 8.042 3.574 1.00 77.25 96 PHE A O 1
ATOM 742 N N . PRO A 1 97 ? -2.775 10.194 3.738 1.00 76.06 97 PRO A N 1
ATOM 743 C CA . PRO A 1 97 ? -2.456 10.348 2.321 1.00 76.06 97 PRO A CA 1
ATOM 744 C C . PRO A 1 97 ? -1.346 9.404 1.837 1.00 76.06 97 PRO A C 1
ATOM 746 O O . PRO A 1 97 ? -1.294 9.094 0.646 1.00 76.06 97 PRO A O 1
ATOM 749 N N . LEU A 1 98 ? -0.472 8.909 2.723 1.00 80.12 98 LEU A N 1
ATOM 750 C CA . LEU A 1 98 ? 0.554 7.931 2.343 1.00 80.12 98 LEU A CA 1
ATOM 751 C C . LEU A 1 98 ? -0.029 6.523 2.156 1.00 80.12 98 LEU A C 1
ATOM 753 O O . LEU A 1 98 ? 0.607 5.686 1.518 1.00 80.12 98 LEU A O 1
ATOM 757 N N . GLN A 1 99 ? -1.236 6.274 2.669 1.00 75.31 99 GLN A N 1
ATOM 758 C CA . GLN A 1 99 ? -1.964 5.009 2.537 1.00 75.31 99 GLN A CA 1
ATOM 759 C C . GLN A 1 99 ? -3.106 5.061 1.522 1.00 75.31 99 GLN A C 1
ATOM 761 O O . GLN A 1 99 ? -3.629 4.010 1.175 1.00 75.31 99 GLN A O 1
ATOM 766 N N . GLU A 1 100 ? -3.475 6.236 0.998 1.00 74.44 100 GLU A N 1
ATOM 767 C CA . GLU A 1 100 ? -4.626 6.409 0.093 1.00 74.44 100 GLU A CA 1
ATOM 768 C C . GLU A 1 100 ? -4.605 5.458 -1.115 1.00 74.44 100 GLU A C 1
ATOM 770 O O . GLU A 1 100 ? -5.653 5.011 -1.582 1.00 74.44 100 GLU A O 1
ATOM 775 N N . LYS A 1 101 ? -3.405 5.132 -1.603 1.00 74.12 101 LYS A N 1
ATOM 776 C CA . LYS A 1 101 ? -3.186 4.271 -2.772 1.00 74.12 101 LYS A CA 1
ATOM 777 C C . LYS A 1 101 ? -3.067 2.781 -2.435 1.00 74.12 101 LYS A C 1
ATOM 779 O O . LYS A 1 101 ? -2.844 1.989 -3.347 1.00 74.12 101 LYS A O 1
ATOM 784 N N . ILE A 1 102 ? -3.160 2.401 -1.160 1.00 76.88 102 ILE A N 1
ATOM 785 C CA . ILE A 1 102 ? -3.063 1.011 -0.704 1.00 76.88 102 ILE A CA 1
ATOM 786 C C . ILE A 1 102 ? -4.437 0.553 -0.227 1.00 76.88 102 ILE A C 1
ATOM 788 O O . ILE A 1 102 ? -5.075 1.188 0.608 1.00 76.88 102 ILE A O 1
ATOM 792 N N . GLU A 1 103 ? -4.890 -0.587 -0.733 1.00 81.75 103 GLU A N 1
ATOM 793 C CA . GLU A 1 103 ? -6.124 -1.200 -0.252 1.00 81.75 103 GLU A CA 1
ATOM 794 C C . GLU A 1 103 ? -5.948 -1.779 1.160 1.00 81.75 103 GLU A C 1
ATOM 796 O O . GLU A 1 103 ? -4.946 -2.429 1.465 1.00 81.75 103 GLU A O 1
ATOM 801 N N . ASN A 1 104 ? -6.962 -1.619 2.016 1.00 81.38 104 ASN A N 1
ATOM 802 C CA . ASN A 1 104 ? -6.934 -2.121 3.395 1.00 81.38 104 ASN A CA 1
ATOM 803 C C . ASN A 1 104 ? -6.720 -3.643 3.483 1.00 81.38 104 ASN A C 1
ATOM 805 O O . ASN A 1 104 ? -6.073 -4.112 4.417 1.00 81.38 104 ASN A O 1
ATOM 809 N N . ASP A 1 105 ? -7.227 -4.424 2.521 1.00 80.62 105 ASP A N 1
ATOM 810 C CA . ASP A 1 105 ? -6.976 -5.874 2.483 1.00 80.62 105 ASP A CA 1
ATOM 811 C C . ASP A 1 105 ? -5.486 -6.175 2.258 1.00 80.62 105 ASP A C 1
ATOM 813 O O . ASP A 1 105 ? -4.923 -7.060 2.899 1.00 80.62 105 ASP A O 1
ATOM 817 N N . THR A 1 106 ? -4.816 -5.371 1.428 1.00 79.44 106 THR A N 1
ATOM 818 C CA . THR A 1 106 ? -3.371 -5.473 1.197 1.00 79.44 106 THR A CA 1
ATOM 819 C C . THR A 1 106 ? -2.585 -5.173 2.470 1.00 79.44 106 THR A C 1
ATOM 821 O O . THR A 1 106 ? -1.642 -5.898 2.768 1.00 79.44 106 THR A O 1
ATOM 824 N N . LEU A 1 107 ? -2.998 -4.179 3.266 1.00 80.19 107 LEU A N 1
ATOM 825 C CA . LEU A 1 107 ? -2.351 -3.833 4.543 1.00 80.19 107 LEU A CA 1
ATOM 826 C C . LEU A 1 107 ? -2.435 -4.948 5.599 1.00 80.19 107 LEU A C 1
ATOM 828 O O . LEU A 1 107 ? -1.576 -5.019 6.473 1.00 80.19 107 LEU A O 1
ATOM 832 N N . LEU A 1 108 ? -3.447 -5.819 5.532 1.00 79.12 108 LEU A N 1
ATOM 833 C CA . LEU A 1 108 ? -3.609 -6.943 6.465 1.00 79.12 108 LEU A CA 1
ATOM 834 C C . LEU A 1 108 ? -2.805 -8.192 6.081 1.00 79.12 108 LEU A C 1
ATOM 836 O O . LEU A 1 108 ? -2.669 -9.094 6.906 1.00 79.12 108 LEU A O 1
ATOM 840 N N . ARG A 1 109 ? -2.323 -8.279 4.836 1.00 74.25 109 ARG A N 1
ATOM 841 C CA . ARG A 1 109 ? -1.610 -9.453 4.299 1.00 74.25 109 ARG A CA 1
ATOM 842 C C . ARG A 1 109 ? -0.085 -9.303 4.289 1.00 74.25 109 ARG A C 1
ATOM 844 O O . ARG A 1 109 ? 0.582 -10.243 3.860 1.00 74.25 109 ARG A O 1
ATOM 851 N N . GLN A 1 110 ? 0.431 -8.135 4.679 1.00 60.50 110 GLN A N 1
ATOM 852 C CA . GLN A 1 110 ? 1.867 -7.826 4.730 1.00 60.50 110 GLN A CA 1
ATOM 853 C C . GLN A 1 110 ? 2.569 -8.565 5.871 1.00 60.50 110 GLN A C 1
ATOM 855 O O . GLN A 1 110 ? 1.960 -8.702 6.956 1.00 60.50 110 GLN A O 1
#